Protein AF-A0A8S3KAA2-F1 (afdb_monomer_lite)

Foldseek 3Di:
DALDWDWDWDADPVRDIDIFTFAHNDPDDTDTDDQAPFKAWDHWGDDPNDIDTDIDGDQCRVDPSDDHNDDD

Organism: NCBI:txid392030

Structure (mmCIF, N/CA/C/O backbone):
data_AF-A0A8S3KAA2-F1
#
_entry.id   AF-A0A8S3KAA2-F1
#
loop_
_atom_site.group_PDB
_atom_site.id
_atom_site.type_symbol
_atom_site.label_atom_id
_atom_site.label_alt_id
_atom_site.label_comp_id
_atom_site.label_asym_id
_atom_site.label_entity_id
_atom_site.label_seq_id
_atom_site.pdbx_PDB_ins_code
_atom_site.Cartn_x
_atom_site.Cartn_y
_atom_site.Cartn_z
_atom_site.occupancy
_atom_site.B_iso_or_equiv
_atom_site.auth_seq_id
_atom_site.auth_comp_id
_atom_site.auth_asym_id
_atom_site.auth_atom_id
_atom_site.pdbx_PDB_model_num
ATOM 1 N N . MET A 1 1 ? 4.251 -14.324 -2.697 1.00 76.25 1 MET A N 1
ATOM 2 C CA . MET A 1 1 ? 3.723 -13.052 -3.234 1.00 76.25 1 MET A CA 1
ATOM 3 C C . MET A 1 1 ? 4.834 -12.326 -3.988 1.00 76.25 1 MET A C 1
ATOM 5 O O . MET A 1 1 ? 4.865 -11.111 -3.978 1.00 76.25 1 MET A O 1
ATOM 9 N N . GLU A 1 2 ? 5.756 -13.063 -4.610 1.00 90.81 2 GLU A N 1
ATOM 10 C CA . GLU A 1 2 ? 6.861 -12.482 -5.375 1.00 90.81 2 GLU A CA 1
ATOM 11 C C . GLU A 1 2 ? 6.318 -11.691 -6.576 1.00 90.81 2 GLU A C 1
ATOM 13 O O . GLU A 1 2 ? 5.383 -12.149 -7.236 1.00 90.81 2 GLU A O 1
ATOM 18 N N . GLY A 1 3 ? 6.870 -10.501 -6.809 1.00 90.38 3 GLY A N 1
ATOM 19 C CA . GLY A 1 3 ? 6.469 -9.560 -7.856 1.00 90.38 3 GLY A CA 1
ATOM 20 C C . GLY A 1 3 ? 5.152 -8.824 -7.598 1.00 90.38 3 GLY A C 1
ATOM 21 O O . GLY A 1 3 ? 4.634 -8.189 -8.511 1.00 90.38 3 GLY A O 1
ATOM 22 N N . ALA A 1 4 ? 4.570 -8.933 -6.399 1.00 93.69 4 ALA A N 1
ATOM 23 C CA . ALA A 1 4 ? 3.305 -8.276 -6.090 1.00 93.69 4 ALA A CA 1
ATOM 24 C C . ALA A 1 4 ? 3.497 -6.807 -5.686 1.00 93.69 4 ALA A C 1
ATOM 26 O O . ALA A 1 4 ? 4.375 -6.474 -4.886 1.00 93.69 4 ALA A O 1
ATOM 27 N N . ASP A 1 5 ? 2.579 -5.990 -6.183 1.00 92.62 5 ASP A N 1
ATOM 28 C CA . ASP A 1 5 ? 2.343 -4.595 -5.833 1.00 92.62 5 ASP A CA 1
ATOM 29 C C . ASP A 1 5 ? 1.195 -4.532 -4.802 1.00 92.62 5 ASP A C 1
ATOM 31 O O . ASP A 1 5 ? 0.125 -5.126 -5.001 1.00 92.62 5 ASP A O 1
ATOM 35 N N . ILE A 1 6 ? 1.468 -3.954 -3.626 1.00 93.44 6 ILE A N 1
ATOM 36 C CA . ILE A 1 6 ? 0.701 -4.190 -2.398 1.00 93.44 6 ILE A CA 1
ATOM 37 C C . ILE A 1 6 ? 0.389 -2.881 -1.665 1.00 93.44 6 ILE A C 1
ATOM 39 O O . ILE A 1 6 ? 1.220 -2.327 -0.949 1.00 93.44 6 ILE A O 1
ATOM 43 N N . GLY A 1 7 ? -0.890 -2.504 -1.658 1.00 92.44 7 GLY A N 1
ATOM 44 C CA . GLY A 1 7 ? -1.423 -1.516 -0.719 1.00 92.44 7 GLY A CA 1
ATOM 45 C C . GLY A 1 7 ? -1.753 -2.125 0.650 1.00 92.44 7 GLY A C 1
ATOM 46 O O . GLY A 1 7 ? -2.574 -3.040 0.752 1.00 92.44 7 GLY A O 1
ATOM 47 N N . VAL A 1 8 ? -1.170 -1.591 1.727 1.00 94.19 8 VAL A N 1
ATOM 48 C CA . VAL A 1 8 ? -1.478 -1.975 3.119 1.00 94.19 8 VAL A CA 1
ATOM 49 C C . VAL A 1 8 ? -2.102 -0.801 3.860 1.00 94.19 8 VAL A C 1
ATOM 51 O O . VAL A 1 8 ? -1.459 0.228 4.033 1.00 94.19 8 VAL A O 1
ATOM 54 N N . GLY A 1 9 ? -3.327 -0.965 4.363 1.00 93.62 9 GLY A N 1
ATOM 55 C CA . GLY A 1 9 ? -4.021 0.078 5.117 1.00 93.62 9 GLY A CA 1
ATOM 56 C C . GLY A 1 9 ? -4.597 -0.409 6.441 1.00 93.62 9 GLY A C 1
ATOM 57 O O . GLY A 1 9 ? -5.057 -1.543 6.550 1.00 93.62 9 GLY A O 1
ATOM 58 N N . TRP A 1 10 ? -4.595 0.471 7.440 1.00 94.88 10 TRP A N 1
ATOM 59 C CA . T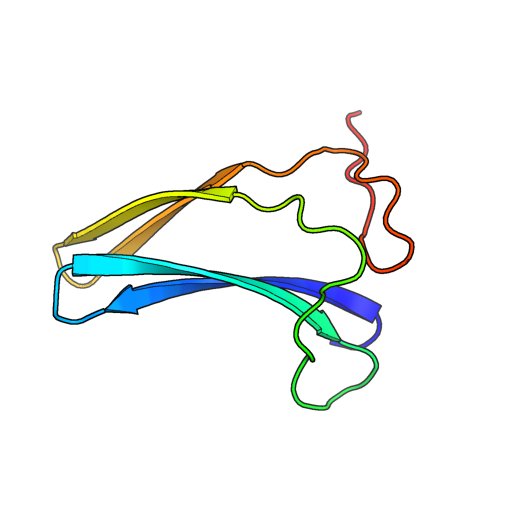RP A 1 10 ? -5.256 0.261 8.728 1.00 94.88 10 TRP A CA 1
ATOM 60 C C . TRP A 1 10 ? -5.741 1.593 9.308 1.00 94.88 10 TRP A C 1
ATOM 62 O O . TRP A 1 10 ? -5.382 2.671 8.833 1.00 94.88 10 TRP A O 1
ATOM 72 N N . VAL A 1 11 ? -6.575 1.523 10.338 1.00 95.00 11 VAL A N 1
ATOM 73 C CA . VAL A 1 11 ? -6.958 2.674 11.156 1.00 95.00 11 VAL A CA 1
ATOM 74 C C . VAL A 1 11 ? -6.420 2.408 12.555 1.00 95.00 11 VAL A C 1
ATOM 76 O O . VAL A 1 11 ? -6.503 1.285 13.044 1.00 95.00 11 VAL A O 1
ATOM 79 N N . ASP A 1 12 ? -5.769 3.394 13.162 1.00 93.50 12 ASP A N 1
ATOM 80 C CA . ASP A 1 12 ? -5.255 3.243 14.521 1.00 93.50 12 ASP A CA 1
ATOM 81 C C . ASP A 1 12 ? -6.327 3.525 15.583 1.00 93.50 12 ASP A C 1
ATOM 83 O O . ASP A 1 12 ? -7.459 3.917 15.296 1.00 93.50 12 ASP A O 1
ATOM 87 N N . THR A 1 13 ? -5.952 3.346 16.848 1.00 92.00 13 THR A N 1
ATOM 88 C CA . THR A 1 13 ? -6.843 3.551 17.996 1.00 92.00 13 THR A CA 1
ATOM 89 C C . THR A 1 13 ? -7.308 4.998 18.172 1.00 92.00 13 THR A C 1
ATOM 91 O O . THR A 1 13 ? -8.268 5.235 18.901 1.00 92.00 13 THR A O 1
ATOM 94 N N . GLU A 1 14 ? -6.646 5.966 17.532 1.00 92.25 14 GLU A N 1
ATOM 95 C CA . GLU A 1 14 ? -7.038 7.381 17.523 1.00 92.25 14 GLU A CA 1
ATOM 96 C C . GLU A 1 14 ? -7.990 7.701 16.355 1.00 92.25 14 GLU A C 1
ATOM 98 O O . GLU A 1 14 ? -8.445 8.835 16.204 1.00 92.25 14 GLU A O 1
ATOM 103 N N . GLY A 1 15 ? -8.321 6.704 15.528 1.00 90.12 15 GLY A N 1
ATOM 104 C CA . GLY A 1 15 ? -9.141 6.865 14.333 1.00 90.12 15 GLY A CA 1
ATOM 105 C C . GLY A 1 15 ? -8.369 7.430 13.140 1.00 90.12 15 GLY A C 1
ATOM 106 O O . GLY A 1 15 ? -8.984 7.781 12.129 1.00 90.12 15 GLY A O 1
ATOM 107 N N . LYS A 1 16 ? -7.037 7.527 13.223 1.00 92.75 16 LYS A N 1
ATOM 108 C CA . LYS A 1 16 ? -6.203 8.002 12.121 1.00 92.75 16 LYS A CA 1
ATOM 109 C C . LYS A 1 16 ? -5.952 6.868 11.133 1.00 92.75 16 LYS A C 1
ATOM 111 O O . LYS A 1 16 ? -5.617 5.742 11.490 1.00 92.75 16 LYS A O 1
ATOM 116 N N . VAL A 1 17 ? -6.105 7.199 9.857 1.00 94.88 17 VAL A N 1
ATOM 117 C CA . VAL A 1 17 ? -5.893 6.279 8.740 1.00 94.88 17 VAL A CA 1
ATOM 118 C C . VAL A 1 17 ? -4.415 6.229 8.400 1.00 94.88 17 VAL A C 1
ATOM 120 O O . VAL A 1 17 ? -3.769 7.269 8.259 1.00 94.88 17 VAL A O 1
ATOM 123 N N . HIS A 1 18 ? -3.911 5.020 8.205 1.00 93.38 18 HIS A N 1
ATOM 124 C CA . HIS A 1 18 ? -2.581 4.752 7.686 1.00 93.38 18 HIS A CA 1
ATOM 125 C C . HIS A 1 18 ? -2.709 3.936 6.409 1.00 93.38 18 HIS A C 1
ATOM 127 O O . HIS A 1 18 ? -3.560 3.052 6.304 1.00 93.38 18 HIS A O 1
ATOM 133 N N . PHE A 1 19 ? -1.863 4.245 5.438 1.00 93.62 19 PHE A N 1
ATOM 134 C CA . PHE A 1 19 ? -1.792 3.534 4.175 1.00 93.62 19 PHE A CA 1
ATOM 135 C C . PHE A 1 19 ? -0.339 3.517 3.716 1.00 93.62 19 PHE A C 1
ATOM 137 O O . PHE A 1 19 ? 0.357 4.520 3.871 1.00 93.62 19 PHE A O 1
ATOM 144 N N . GLN A 1 20 ? 0.124 2.381 3.215 1.00 93.19 20 GLN A N 1
ATOM 145 C CA . GLN A 1 20 ? 1.487 2.192 2.744 1.00 93.19 20 GLN A CA 1
ATOM 146 C C . GLN A 1 20 ? 1.482 1.458 1.420 1.00 93.19 20 GLN A C 1
ATOM 148 O O . GLN A 1 20 ? 0.808 0.435 1.286 1.00 93.19 20 GLN A O 1
ATOM 153 N N . ASP A 1 21 ? 2.291 1.975 0.510 1.00 93.00 21 ASP A N 1
ATOM 154 C CA . ASP A 1 21 ? 2.692 1.303 -0.710 1.00 93.00 21 ASP A CA 1
ATOM 155 C C . ASP A 1 21 ? 3.878 0.367 -0.431 1.00 93.00 21 ASP A C 1
ATOM 157 O O . ASP A 1 21 ? 4.778 0.685 0.364 1.00 93.00 21 ASP A O 1
ATOM 161 N N . ARG A 1 22 ? 3.832 -0.844 -0.983 1.00 94.06 22 ARG A N 1
ATOM 162 C CA . ARG A 1 22 ? 4.801 -1.904 -0.705 1.00 94.06 22 ARG A CA 1
ATOM 163 C C . ARG A 1 22 ? 5.005 -2.805 -1.912 1.00 94.06 22 ARG A C 1
ATOM 165 O O . ARG A 1 22 ? 4.048 -3.290 -2.504 1.00 94.06 22 ARG A O 1
ATOM 172 N N . HIS A 1 23 ? 6.260 -3.188 -2.128 1.00 94.44 23 HIS A N 1
ATOM 173 C CA . HIS A 1 23 ? 6.643 -4.151 -3.154 1.00 94.44 23 HIS A CA 1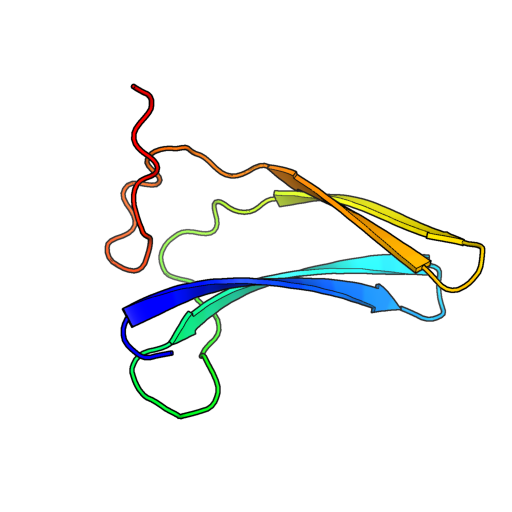
ATOM 174 C C . HIS A 1 23 ? 7.216 -5.437 -2.539 1.00 94.44 23 HIS A C 1
ATOM 176 O O . HIS A 1 23 ? 8.005 -5.414 -1.581 1.00 94.44 23 HIS A O 1
ATOM 182 N N . ALA A 1 24 ? 6.816 -6.587 -3.079 1.00 94.88 24 ALA A N 1
ATOM 183 C CA . ALA A 1 24 ? 7.254 -7.902 -2.621 1.00 94.88 24 ALA A CA 1
ATOM 184 C C . ALA A 1 24 ? 8.214 -8.565 -3.618 1.00 94.88 24 ALA A C 1
ATOM 186 O O . ALA A 1 24 ? 7.789 -9.200 -4.574 1.00 94.88 24 ALA A O 1
ATOM 187 N N . PHE A 1 25 ? 9.517 -8.500 -3.343 1.00 92.19 25 PHE A N 1
ATOM 188 C CA . PHE A 1 25 ? 10.550 -9.096 -4.204 1.00 92.19 25 PHE A CA 1
ATOM 189 C C . PHE A 1 25 ? 10.690 -10.625 -4.092 1.00 92.19 25 PHE A C 1
ATOM 191 O O . PHE A 1 25 ? 11.350 -11.222 -4.928 1.00 92.19 25 PHE A O 1
ATOM 198 N N . ASP A 1 26 ? 10.128 -11.251 -3.052 1.00 93.88 26 ASP A N 1
ATOM 199 C CA . ASP A 1 26 ? 10.196 -12.700 -2.789 1.00 93.88 26 ASP A CA 1
ATOM 200 C C . ASP A 1 26 ? 9.103 -13.078 -1.755 1.00 93.88 26 ASP A C 1
ATOM 202 O O . ASP A 1 26 ? 8.296 -12.241 -1.334 1.00 93.88 26 ASP A O 1
ATOM 206 N N . PHE A 1 27 ? 9.075 -14.320 -1.275 1.00 93.25 27 PHE A N 1
ATOM 207 C CA . PHE A 1 27 ? 8.267 -14.823 -0.158 1.00 93.25 27 PHE A CA 1
ATOM 208 C C . PHE A 1 27 ? 8.770 -14.343 1.215 1.00 93.25 27 PHE A C 1
ATOM 210 O O . PHE A 1 27 ? 8.819 -15.093 2.191 1.00 93.25 27 PHE A O 1
ATOM 217 N N . VAL A 1 28 ? 9.114 -13.061 1.299 1.00 93.19 28 VAL A N 1
ATOM 218 C CA . VAL A 1 28 ? 9.558 -12.366 2.509 1.00 93.19 28 VAL A CA 1
ATOM 219 C C . VAL A 1 28 ? 8.630 -11.191 2.814 1.00 93.19 28 VAL A C 1
ATOM 221 O O . VAL A 1 28 ? 7.670 -10.925 2.092 1.00 93.19 28 VAL A O 1
ATOM 224 N N . LYS A 1 29 ? 8.893 -10.478 3.914 1.00 94.19 29 LYS A N 1
ATOM 225 C CA . LYS A 1 29 ? 8.151 -9.258 4.248 1.00 94.19 29 LYS A CA 1
ATOM 226 C C . LYS A 1 29 ? 8.296 -8.232 3.105 1.00 94.19 29 LYS A C 1
ATOM 228 O O . LYS A 1 29 ? 9.432 -7.840 2.836 1.00 94.19 29 LYS A O 1
ATOM 233 N N . PRO A 1 30 ? 7.191 -7.743 2.505 1.00 95.38 30 PRO A N 1
ATOM 234 C CA . PRO A 1 30 ? 7.247 -6.702 1.481 1.00 95.38 30 PRO A CA 1
ATOM 235 C C . PRO A 1 30 ? 7.888 -5.431 2.035 1.00 95.38 30 PRO A C 1
ATOM 237 O O . PRO A 1 30 ? 7.583 -5.013 3.164 1.00 95.38 30 PRO A O 1
ATOM 240 N N . VAL A 1 31 ? 8.781 -4.820 1.265 1.00 94.75 31 VAL A N 1
ATOM 241 C CA . VAL A 1 31 ? 9.434 -3.567 1.661 1.00 94.75 31 VAL A CA 1
ATOM 242 C C . VAL A 1 31 ? 8.505 -2.390 1.384 1.00 94.75 31 VAL A C 1
ATOM 244 O O . VAL A 1 31 ? 7.531 -2.540 0.659 1.00 94.75 31 VAL A O 1
ATOM 247 N N . ILE A 1 32 ? 8.759 -1.243 2.016 1.00 93.81 32 ILE A N 1
ATOM 248 C CA . ILE A 1 32 ? 8.050 -0.007 1.656 1.00 93.81 32 ILE A CA 1
ATOM 249 C C . ILE A 1 32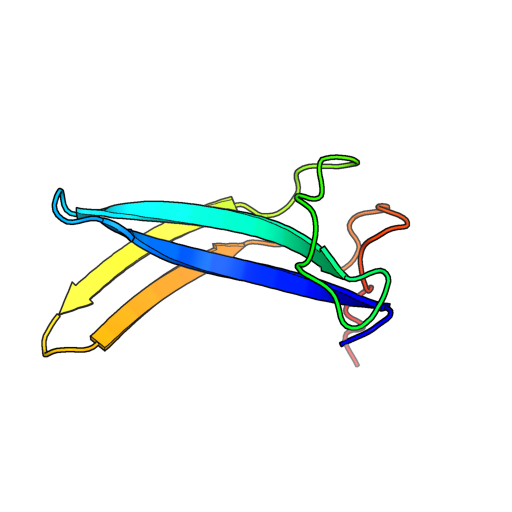 ? 8.535 0.399 0.270 1.00 93.81 32 ILE A C 1
ATOM 251 O O . ILE A 1 32 ? 9.750 0.461 0.073 1.00 93.81 32 ILE A O 1
ATOM 255 N N . ASP A 1 33 ? 7.603 0.644 -0.645 1.00 89.88 33 ASP A N 1
ATOM 256 C CA . ASP A 1 33 ? 7.928 1.257 -1.924 1.00 89.88 33 ASP A CA 1
ATOM 257 C C . ASP A 1 33 ? 7.968 2.771 -1.751 1.00 89.88 33 ASP A C 1
ATOM 259 O O . ASP A 1 33 ? 7.048 3.381 -1.211 1.00 89.88 33 ASP A O 1
ATOM 263 N N . ASN A 1 34 ? 9.090 3.367 -2.119 1.00 82.88 34 ASN A N 1
ATOM 264 C CA . ASN A 1 34 ? 9.328 4.798 -2.020 1.00 82.88 34 ASN A CA 1
ATOM 265 C C . ASN A 1 34 ? 9.921 5.359 -3.316 1.00 82.88 34 ASN A C 1
ATOM 267 O O . ASN A 1 34 ? 10.507 6.446 -3.294 1.00 82.88 34 ASN A O 1
ATOM 271 N N . THR A 1 35 ? 9.803 4.611 -4.418 1.00 83.62 35 THR A N 1
ATOM 272 C CA . THR A 1 35 ? 10.312 5.015 -5.729 1.00 83.62 35 THR A CA 1
ATOM 273 C C . THR A 1 35 ? 9.478 6.182 -6.255 1.00 83.62 35 THR A C 1
ATOM 275 O O . THR A 1 35 ? 10.026 7.262 -6.500 1.00 83.62 35 THR A O 1
ATOM 278 N N . ILE A 1 36 ? 8.154 6.011 -6.343 1.00 80.81 36 ILE A N 1
ATOM 279 C CA . ILE A 1 36 ? 7.188 7.066 -6.663 1.00 80.81 36 ILE A CA 1
ATOM 280 C C . ILE A 1 36 ? 5.926 6.909 -5.796 1.00 80.81 36 ILE A C 1
ATOM 282 O O . ILE A 1 36 ? 5.056 6.090 -6.061 1.00 80.81 36 ILE A O 1
ATOM 286 N N . GLU A 1 37 ? 5.752 7.788 -4.806 1.00 72.62 37 GLU A N 1
ATOM 287 C CA . GLU A 1 37 ? 4.558 7.820 -3.942 1.00 72.62 37 GLU A CA 1
ATOM 288 C C . GLU A 1 37 ? 3.311 8.301 -4.709 1.00 72.62 37 GLU A C 1
ATOM 290 O O . GLU A 1 37 ? 3.060 9.502 -4.857 1.00 72.62 37 GLU A O 1
ATOM 295 N N . ASN A 1 38 ? 2.518 7.354 -5.210 1.00 78.44 38 ASN A N 1
ATOM 296 C CA . ASN A 1 38 ? 1.320 7.625 -6.013 1.00 78.44 38 ASN A CA 1
ATOM 297 C C . ASN A 1 38 ? 0.008 7.121 -5.371 1.00 78.44 38 ASN A C 1
ATOM 299 O O . ASN A 1 38 ? -1.090 7.448 -5.843 1.00 78.44 38 ASN A O 1
ATOM 303 N N . TRP A 1 39 ? 0.109 6.390 -4.259 1.00 87.94 39 TRP A N 1
ATOM 304 C CA . TRP A 1 39 ? -1.026 5.902 -3.486 1.00 87.94 39 TRP A CA 1
ATOM 305 C C . TRP A 1 39 ? -1.426 6.913 -2.410 1.00 87.94 39 TRP A C 1
ATOM 307 O O . TRP A 1 39 ? -0.630 7.336 -1.578 1.00 87.94 39 TRP A O 1
ATOM 317 N N . LEU A 1 40 ? -2.700 7.303 -2.395 1.00 88.88 40 LEU A N 1
ATOM 318 C CA . LEU A 1 40 ? -3.210 8.326 -1.485 1.00 88.88 40 LEU A CA 1
ATOM 319 C C . LEU A 1 40 ? -4.387 7.798 -0.675 1.00 88.88 40 LEU A C 1
ATOM 321 O O . LEU A 1 40 ? -5.449 7.505 -1.230 1.00 88.88 40 LEU A O 1
ATOM 325 N N . ALA A 1 41 ? -4.234 7.751 0.648 1.00 92.19 41 ALA A N 1
ATOM 326 C CA . ALA A 1 41 ? -5.348 7.495 1.554 1.00 92.19 41 ALA A CA 1
ATOM 327 C C . ALA A 1 41 ? -6.291 8.707 1.566 1.00 92.19 41 ALA A C 1
ATOM 329 O O . ALA A 1 41 ? -5.873 9.828 1.851 1.00 92.19 41 ALA A O 1
ATOM 330 N N . LEU A 1 42 ? -7.570 8.492 1.263 1.00 92.12 42 LEU A N 1
ATOM 331 C CA . LEU A 1 42 ? -8.572 9.561 1.230 1.00 92.12 42 LEU A CA 1
ATOM 332 C C . LEU A 1 42 ? -9.356 9.634 2.539 1.00 92.12 42 LEU A C 1
ATOM 334 O O . LEU A 1 42 ? -9.583 10.710 3.084 1.00 92.12 42 LEU A O 1
ATOM 338 N N . ARG A 1 43 ? -9.806 8.477 3.026 1.00 93.62 43 ARG A N 1
ATOM 339 C CA . ARG A 1 43 ? -10.558 8.338 4.277 1.00 93.62 43 ARG A CA 1
ATOM 340 C C . ARG A 1 43 ? -10.490 6.903 4.763 1.00 93.62 43 ARG A C 1
ATOM 342 O O . ARG A 1 43 ? -10.290 5.980 3.980 1.00 93.62 43 ARG A O 1
ATOM 349 N N . GLY A 1 44 ? -10.754 6.715 6.039 1.00 94.06 44 GLY A N 1
ATOM 350 C CA . GLY A 1 44 ? -10.839 5.405 6.645 1.00 94.06 44 GLY A CA 1
ATOM 351 C C . GLY A 1 44 ? -11.663 5.489 7.912 1.00 94.06 44 GLY A C 1
ATOM 352 O O . GLY A 1 44 ? -11.741 6.539 8.550 1.00 94.06 44 GLY A O 1
ATOM 353 N N . ARG A 1 45 ? -12.364 4.406 8.210 1.00 94.19 45 ARG A N 1
ATOM 354 C CA . ARG A 1 45 ? -13.246 4.316 9.364 1.00 94.19 45 ARG A CA 1
ATOM 355 C C . ARG A 1 45 ? -13.288 2.885 9.851 1.00 94.19 45 ARG A C 1
ATOM 357 O O . ARG A 1 45 ? -13.409 1.961 9.050 1.00 94.19 45 ARG A O 1
ATOM 364 N N . GLU A 1 46 ? -13.310 2.745 11.165 1.00 94.81 46 GLU A N 1
ATOM 365 C CA . GLU A 1 46 ? -13.703 1.508 11.822 1.00 94.81 46 GLU A CA 1
ATOM 366 C C . GLU A 1 46 ? -15.122 1.641 12.360 1.00 94.81 46 GLU A C 1
ATOM 368 O O . GLU A 1 46 ? -15.499 2.642 12.976 1.00 94.81 46 GLU A O 1
ATOM 373 N N . SER A 1 47 ? -15.954 0.650 12.067 1.00 92.62 47 SER A N 1
ATOM 374 C CA . SER A 1 47 ? -17.315 0.576 12.588 1.00 92.62 47 SER A CA 1
ATOM 375 C C . SER A 1 47 ? -17.834 -0.849 12.515 1.00 92.62 47 SER A C 1
ATOM 377 O O . SER A 1 47 ? -17.585 -1.544 11.534 1.00 92.62 47 SER A O 1
ATOM 379 N N . ASN A 1 48 ? -18.603 -1.264 13.525 1.00 92.50 48 ASN A N 1
ATOM 380 C CA . ASN A 1 48 ? -19.254 -2.577 13.572 1.00 92.50 48 ASN A CA 1
ATOM 381 C C . ASN A 1 48 ? -18.278 -3.756 13.367 1.00 92.50 48 ASN A C 1
ATOM 383 O O . ASN A 1 48 ? -18.617 -4.731 12.704 1.00 92.50 48 ASN A O 1
ATOM 387 N N . GLY A 1 49 ? -17.056 -3.649 13.904 1.00 91.00 49 GLY A N 1
ATOM 388 C CA . GLY A 1 49 ? -16.017 -4.680 13.775 1.00 91.00 49 GLY A CA 1
ATOM 389 C C . GLY A 1 49 ? -15.359 -4.774 12.393 1.00 91.00 49 GLY A C 1
ATOM 390 O O . GLY A 1 49 ? -14.557 -5.676 12.179 1.00 91.00 49 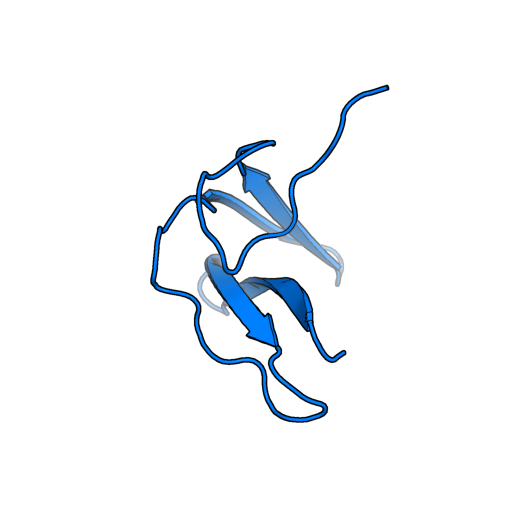GLY A O 1
ATOM 391 N N . GLY A 1 50 ? -15.685 -3.869 11.465 1.00 93.38 50 GLY A N 1
ATOM 392 C CA . GLY A 1 50 ? -15.053 -3.775 10.153 1.00 93.38 50 GLY A CA 1
ATOM 393 C C . GLY A 1 50 ? -14.267 -2.478 9.974 1.00 93.38 50 GLY A C 1
ATOM 394 O O . GLY A 1 50 ? -14.644 -1.430 10.506 1.00 93.38 50 GLY A O 1
ATOM 395 N N . THR A 1 51 ? -13.215 -2.554 9.164 1.00 95.06 51 THR A N 1
ATOM 396 C CA . THR A 1 51 ? -12.374 -1.421 8.764 1.00 95.06 51 THR A CA 1
ATOM 397 C C . THR A 1 51 ? -12.581 -1.167 7.276 1.00 95.06 51 THR A C 1
ATOM 399 O O . THR A 1 51 ? -12.413 -2.068 6.456 1.00 95.06 51 THR A O 1
ATOM 402 N N . ALA A 1 52 ? -12.967 0.055 6.915 1.00 95.00 52 ALA A N 1
ATOM 403 C CA . ALA A 1 52 ? -13.106 0.483 5.529 1.00 95.00 52 ALA A CA 1
ATOM 404 C C . ALA A 1 52 ? -12.109 1.603 5.250 1.00 95.00 52 ALA A C 1
ATOM 406 O O . ALA A 1 52 ? -12.096 2.599 5.972 1.00 95.00 52 ALA A O 1
ATOM 407 N N . ILE A 1 53 ? -11.305 1.461 4.196 1.00 96.12 53 ILE A N 1
ATOM 408 C CA . ILE A 1 53 ? -10.330 2.466 3.763 1.00 96.12 53 ILE A CA 1
ATOM 409 C C . ILE A 1 53 ? -10.584 2.771 2.296 1.00 96.12 53 ILE A C 1
ATOM 411 O O . ILE A 1 53 ? -10.651 1.874 1.460 1.00 96.12 53 ILE A O 1
ATOM 415 N N . GLN A 1 54 ? -10.741 4.052 1.993 1.00 95.31 54 GLN A N 1
ATOM 416 C CA . GLN A 1 54 ? -10.799 4.547 0.633 1.00 95.31 54 GLN A CA 1
ATOM 417 C C . GLN A 1 54 ? -9.452 5.164 0.280 1.00 95.31 54 GLN A C 1
ATOM 419 O O . GLN A 1 54 ? -8.949 6.027 1.001 1.00 95.31 54 GLN A O 1
ATOM 424 N N . PHE A 1 55 ? -8.920 4.763 -0.864 1.00 93.88 55 PHE A N 1
ATOM 425 C CA . PHE A 1 55 ? -7.671 5.262 -1.412 1.00 93.88 55 PHE A CA 1
ATOM 426 C C . PHE A 1 55 ? -7.851 5.645 -2.885 1.00 93.88 55 PHE A C 1
ATOM 428 O O . PHE A 1 55 ? -8.866 5.321 -3.509 1.00 93.88 55 PHE A O 1
ATOM 435 N N . ARG A 1 56 ? -6.869 6.361 -3.428 1.00 92.62 56 ARG A N 1
ATOM 436 C CA . ARG A 1 56 ? -6.712 6.635 -4.857 1.00 92.62 56 ARG A CA 1
ATOM 437 C C . ARG A 1 56 ? -5.312 6.218 -5.283 1.00 92.62 56 ARG A C 1
ATOM 439 O O . ARG A 1 56 ? -4.360 6.504 -4.569 1.00 92.62 56 ARG A O 1
ATOM 446 N N . ARG A 1 57 ? -5.222 5.623 -6.466 1.00 92.06 57 ARG A N 1
ATOM 447 C CA . ARG A 1 57 ? -3.991 5.275 -7.173 1.00 92.06 57 ARG A CA 1
ATOM 448 C C . ARG A 1 57 ? -4.191 5.581 -8.659 1.00 92.06 57 ARG A C 1
ATOM 450 O O . ARG A 1 57 ? -5.335 5.556 -9.125 1.00 92.06 57 ARG A O 1
ATOM 457 N N . LEU A 1 58 ? -3.126 5.922 -9.379 1.00 91.75 58 LEU A N 1
ATOM 458 C CA . LEU A 1 58 ? -3.175 6.017 -10.840 1.00 91.75 58 LEU A CA 1
ATOM 459 C C . LEU A 1 58 ? -3.291 4.616 -11.467 1.00 91.75 58 LEU A C 1
ATOM 461 O O . LEU A 1 58 ? -2.986 3.615 -10.826 1.00 91.75 58 LEU A O 1
ATOM 465 N N . LEU A 1 59 ? -3.775 4.555 -12.709 1.00 92.19 59 LEU A N 1
ATOM 466 C CA . LEU A 1 59 ? -3.812 3.310 -13.486 1.00 92.19 59 LEU A CA 1
ATOM 467 C C . LEU A 1 59 ? -2.412 2.929 -13.981 1.00 92.19 59 LEU A C 1
ATOM 469 O O . LEU A 1 59 ? -2.016 1.774 -13.878 1.00 92.19 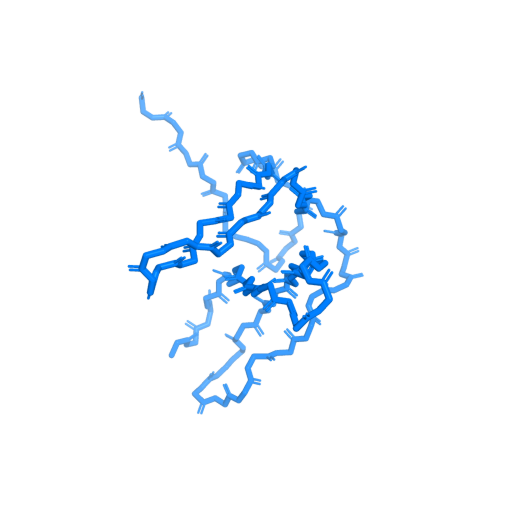59 LEU A O 1
ATOM 473 N N . ASP A 1 60 ? -1.678 3.932 -14.462 1.00 92.38 60 ASP A N 1
ATOM 474 C CA . ASP A 1 60 ? -0.256 3.881 -14.779 1.00 92.38 60 ASP A CA 1
ATOM 475 C C . ASP A 1 60 ? 0.444 4.933 -13.917 1.00 92.38 60 ASP A C 1
ATOM 477 O O . ASP A 1 60 ? 0.085 6.117 -13.932 1.00 92.38 60 ASP A O 1
ATOM 481 N N . THR A 1 61 ? 1.383 4.477 -13.101 1.00 88.88 61 THR A N 1
ATOM 482 C CA . THR A 1 61 ? 2.119 5.296 -12.140 1.00 88.88 61 THR A CA 1
ATOM 483 C C . THR A 1 61 ? 3.491 5.707 -12.667 1.00 88.88 61 THR A C 1
ATOM 485 O O . THR A 1 61 ? 4.146 6.552 -12.053 1.00 88.88 61 THR A O 1
ATOM 488 N N . CYS A 1 62 ? 3.918 5.146 -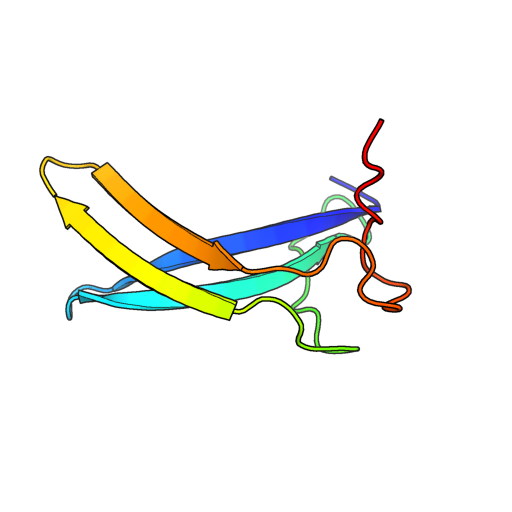13.809 1.00 88.06 62 CYS A N 1
ATOM 489 C CA . CYS A 1 62 ? 5.289 5.187 -14.316 1.00 88.06 62 CYS A CA 1
ATOM 490 C C . CYS A 1 62 ? 6.343 4.670 -13.313 1.00 88.06 62 CYS A C 1
ATOM 492 O O . CYS A 1 62 ? 7.533 4.954 -13.487 1.00 88.06 62 CYS A O 1
ATOM 494 N N . ASP A 1 63 ? 5.930 3.942 -12.272 1.00 88.75 63 ASP A N 1
ATOM 495 C CA . ASP A 1 63 ? 6.824 3.334 -11.291 1.00 88.75 63 ASP A CA 1
ATOM 496 C C . ASP A 1 63 ? 7.181 1.905 -11.739 1.00 88.75 63 ASP A C 1
ATOM 498 O O . ASP A 1 63 ? 6.286 1.085 -11.951 1.00 88.75 63 ASP A O 1
ATOM 502 N N . PRO A 1 64 ? 8.470 1.565 -11.919 1.00 88.69 64 PRO A N 1
ATOM 503 C CA . PRO A 1 64 ? 8.869 0.218 -12.326 1.00 88.69 64 PRO A CA 1
ATOM 504 C C . PRO A 1 64 ? 8.549 -0.874 -11.293 1.00 88.69 64 PRO A C 1
ATOM 506 O O . PRO A 1 64 ? 8.640 -2.054 -11.634 1.00 88.69 64 PRO A O 1
ATOM 509 N N . MET A 1 65 ? 8.235 -0.506 -10.049 1.00 89.38 65 MET A N 1
ATOM 510 C CA . MET A 1 65 ? 7.865 -1.438 -8.981 1.00 89.38 65 MET A CA 1
ATOM 511 C C . MET A 1 65 ? 6.349 -1.685 -8.902 1.00 89.38 65 MET A C 1
ATOM 513 O O . MET A 1 65 ? 5.906 -2.617 -8.225 1.00 89.38 65 MET A O 1
ATOM 517 N N . ASP A 1 66 ? 5.560 -0.906 -9.638 1.00 90.88 66 ASP A N 1
ATOM 518 C CA . ASP A 1 66 ? 4.107 -0.984 -9.685 1.00 90.88 66 ASP A CA 1
ATOM 519 C C . ASP A 1 66 ? 3.601 -1.876 -10.828 1.00 90.88 66 ASP A C 1
ATOM 521 O O . ASP A 1 66 ? 4.218 -2.008 -11.889 1.00 90.88 66 ASP A O 1
ATOM 525 N N . VAL A 1 67 ? 2.406 -2.447 -10.647 1.00 91.81 67 VAL A N 1
ATOM 526 C CA . VAL A 1 67 ? 1.683 -3.142 -11.721 1.00 91.81 67 VAL A CA 1
ATOM 527 C C . VAL A 1 67 ? 0.645 -2.212 -12.354 1.00 91.81 67 VAL A C 1
ATOM 529 O O . VAL A 1 67 ? -0.314 -1.788 -11.700 1.00 91.81 67 VAL A O 1
ATOM 532 N N . GLU A 1 68 ? 0.808 -1.953 -13.656 1.00 93.12 68 GLU A N 1
ATOM 533 C CA . GLU A 1 68 ? -0.128 -1.167 -14.469 1.00 93.12 68 GLU A CA 1
ATOM 534 C C . GLU A 1 68 ? -1.523 -1.817 -14.504 1.00 93.12 68 GLU A C 1
ATOM 536 O O . GLU A 1 68 ? -1.687 -2.995 -14.843 1.00 93.12 68 GLU A O 1
ATOM 541 N N . ILE A 1 69 ? -2.553 -1.024 -14.200 1.00 92.69 69 ILE A N 1
ATOM 542 C CA . ILE A 1 69 ? -3.953 -1.438 -14.285 1.00 92.69 69 ILE A CA 1
ATOM 543 C C . ILE A 1 69 ? -4.486 -1.075 -15.668 1.00 92.69 69 ILE A C 1
ATOM 545 O O . ILE A 1 69 ? -4.782 0.084 -15.962 1.00 92.69 69 ILE A O 1
ATOM 549 N N . LYS A 1 70 ? -4.670 -2.090 -16.511 1.00 91.69 70 LYS A N 1
ATOM 550 C CA . LYS A 1 70 ? -5.251 -1.919 -17.846 1.00 91.69 70 LYS A CA 1
ATOM 551 C C . LYS A 1 70 ? -6.772 -1.854 -17.760 1.00 91.69 70 LYS A C 1
ATOM 553 O O . LYS A 1 70 ? -7.393 -2.669 -17.081 1.00 91.69 70 LYS A O 1
ATOM 558 N N . VAL A 1 71 ? -7.361 -0.885 -18.455 1.00 85.69 71 VAL A N 1
ATOM 559 C CA . VAL A 1 71 ? -8.815 -0.766 -18.609 1.00 85.69 71 VAL A CA 1
ATOM 560 C C . VAL A 1 71 ? -9.177 -1.350 -19.968 1.00 85.69 71 VAL A C 1
ATOM 562 O O . VAL A 1 71 ? -8.647 -0.893 -20.982 1.00 85.69 71 VAL A O 1
ATOM 565 N N . GLU A 1 72 ? -10.014 -2.384 -19.970 1.00 77.81 72 GLU A N 1
ATOM 566 C CA . GLU A 1 72 ? -10.581 -2.987 -21.186 1.00 77.81 72 GLU A CA 1
ATOM 567 C C . GLU A 1 72 ? -11.766 -2.180 -21.732 1.00 77.81 72 GLU A C 1
ATOM 569 O O . GLU A 1 72 ? -12.528 -1.605 -20.916 1.00 77.81 72 GLU A O 1
#

Sequence (72 aa):
MEGADIGVGWVDTEGKVHFQDRHAFDFVKPVIDNTIENWLALRGRESNGGTAIQFRRLLDTCDPMDVEIKVE

InterPro domains:
  IPR000945 Dopamine beta-hydroxylase-like [PTHR10157] (1-70)
  IPR005018 DOMON domain [PF03351] (1-69)
  IPR005018 DOMON domain [PS50836] (1-72)
  IPR045266 Copper-dependent monooxygenases, DOMON domain [cd09631] (1-69)

pLDDT: mean 91.24, std 4.65, range [72.62, 96.12]

Secondary structure (DSSP, 8-state):
-TTEEEEEEEE-TTS-EEEEEEEESSSSPPEEP-SS---EEEEEEEETTEEEEEEE--S----TTSPP----

Radius of gyration: 13.5 Å; chains: 1; bounding box: 30×24×39 Å